Protein AF-A0A7X9A7H4-F1 (afdb_monomer)

Mean predicted aligned error: 11.63 Å

pLDDT: mean 85.74, std 14.53, range [41.94, 98.69]

Secondary structure (DSSP, 8-state):
-HHHHHHHHHHHHHTS-HHHHHHHHHTT-HHHHHHHHHHHHHHHHHHHTT---TTS-HHHHHHHHHHHHHHHHHH--TTSSS-HHHHHHHHHHHHHHHHHHHHT--TTHHHHS---TTSBSSSTT---BHHHHHHH-----

Foldseek 3Di:
DVVVVLVVVLVVVVPDALVVLLVVVLVPPPSSLVSQLVVCLVVLLVLLPVDDAPPDDSVVLSVLLSVLQSCLSNVDDPVDPDGSVVSSSVSSNVSSVVVRCVNPPCPCVCVVVPDDQCDAPDPPPHRDGVVNVVVVPDPPD

Radius of gyration: 26.86 Å; Cα contacts (8 Å, |Δi|>4): 117; chains: 1; bounding box: 61×60×65 Å

Structure (mmCIF, N/CA/C/O backbone):
data_AF-A0A7X9A7H4-F1
#
_entry.id   AF-A0A7X9A7H4-F1
#
loop_
_atom_site.group_PDB
_atom_site.id
_atom_site.type_symbol
_atom_site.label_atom_id
_atom_site.label_alt_id
_atom_site.label_comp_id
_atom_site.label_asym_id
_atom_site.label_entity_id
_atom_site.label_seq_id
_atom_site.pdbx_PDB_ins_code
_atom_site.Cartn_x
_atom_site.Cartn_y
_atom_site.Cartn_z
_atom_site.occupancy
_atom_site.B_iso_or_equiv
_atom_site.auth_seq_id
_atom_site.auth_comp_id
_atom_site.auth_asym_id
_atom_site.auth_atom_id
_atom_site.pdbx_PDB_model_num
ATOM 1 N N . MET A 1 1 ? 0.937 -27.441 -19.433 1.00 48.56 1 MET A N 1
ATOM 2 C CA . MET A 1 1 ? 1.691 -26.612 -20.402 1.00 48.56 1 MET A CA 1
ATOM 3 C C . MET A 1 1 ? 1.731 -25.139 -19.996 1.00 48.56 1 MET A C 1
ATOM 5 O O . MET A 1 1 ? 2.797 -24.559 -20.081 1.00 48.56 1 MET A O 1
ATOM 9 N N . SER A 1 2 ? 0.644 -24.555 -19.478 1.00 53.03 2 SER A N 1
ATOM 10 C CA . SER A 1 2 ? 0.581 -23.156 -19.003 1.00 53.03 2 SER A CA 1
ATOM 11 C C . SER A 1 2 ? 1.458 -22.830 -17.781 1.00 53.03 2 SER A C 1
ATOM 13 O O . SER A 1 2 ? 2.037 -21.753 -17.729 1.00 53.03 2 SER A O 1
ATOM 15 N N . VAL A 1 3 ? 1.620 -23.767 -16.839 1.00 55.53 3 VAL A N 1
ATOM 16 C CA . VAL A 1 3 ? 2.439 -23.558 -15.623 1.00 55.53 3 VAL A CA 1
ATOM 17 C C . VAL A 1 3 ? 3.925 -23.346 -15.952 1.00 55.53 3 VAL A C 1
ATOM 19 O O . VAL A 1 3 ? 4.583 -22.537 -15.313 1.00 55.53 3 VAL A O 1
ATOM 22 N N . ASN A 1 4 ? 4.438 -24.017 -16.990 1.00 58.72 4 ASN A N 1
ATOM 23 C CA . ASN A 1 4 ? 5.856 -23.949 -17.365 1.00 58.72 4 ASN A CA 1
ATOM 24 C C . ASN A 1 4 ? 6.230 -22.578 -17.951 1.00 58.72 4 ASN A C 1
ATOM 26 O O . ASN A 1 4 ? 7.290 -22.046 -17.654 1.00 58.72 4 ASN A O 1
ATOM 30 N N . VAL A 1 5 ? 5.314 -21.978 -18.720 1.00 60.50 5 VAL A N 1
ATOM 31 C CA . VAL A 1 5 ? 5.504 -20.650 -19.324 1.00 60.50 5 VAL A CA 1
ATOM 32 C C . VAL A 1 5 ? 5.450 -19.552 -18.260 1.00 60.50 5 VAL A C 1
ATOM 34 O O . VAL A 1 5 ? 6.266 -18.640 -18.278 1.00 60.50 5 VAL A O 1
ATOM 37 N N . GLN A 1 6 ? 4.525 -19.642 -17.296 1.00 60.97 6 GLN A N 1
ATOM 38 C CA . GLN A 1 6 ? 4.468 -18.672 -16.195 1.00 60.97 6 GLN A CA 1
ATOM 39 C C . GLN A 1 6 ? 5.720 -18.737 -15.312 1.00 60.97 6 GLN A C 1
ATOM 41 O O . GLN A 1 6 ? 6.197 -17.701 -14.860 1.00 60.97 6 GLN A O 1
ATOM 46 N N . GLN A 1 7 ? 6.279 -19.929 -15.099 1.00 62.34 7 GLN A N 1
ATOM 47 C CA . GLN A 1 7 ? 7.485 -20.099 -14.294 1.00 62.34 7 GLN A CA 1
ATOM 48 C C . GLN A 1 7 ? 8.730 -19.509 -14.979 1.00 62.34 7 GLN A C 1
ATOM 50 O O . GLN A 1 7 ? 9.462 -18.757 -14.343 1.00 62.34 7 GLN A O 1
ATOM 55 N N . GLU A 1 8 ? 8.904 -19.730 -16.287 1.00 63.81 8 GLU A N 1
ATOM 56 C CA . GLU A 1 8 ? 9.998 -19.130 -17.073 1.00 63.81 8 GLU A CA 1
ATOM 57 C C . GLU A 1 8 ? 9.927 -17.591 -17.111 1.00 63.81 8 GLU A C 1
ATOM 59 O O . GLU A 1 8 ? 10.949 -16.911 -17.004 1.00 63.81 8 GLU A O 1
ATOM 64 N N . VAL A 1 9 ? 8.720 -17.019 -17.209 1.00 70.19 9 VAL A N 1
ATOM 65 C CA . VAL A 1 9 ? 8.522 -15.558 -17.186 1.00 70.19 9 VAL A CA 1
ATOM 66 C C . VAL A 1 9 ? 8.844 -14.972 -15.804 1.00 70.19 9 VAL A C 1
ATOM 68 O O . VAL A 1 9 ? 9.481 -13.923 -15.706 1.00 70.19 9 VAL A O 1
ATOM 71 N N . PHE A 1 10 ? 8.467 -15.664 -14.723 1.00 78.25 10 PHE A N 1
ATOM 72 C CA . PHE A 1 10 ? 8.802 -15.252 -13.355 1.00 78.25 10 PHE A CA 1
ATOM 73 C C . PHE A 1 10 ? 10.311 -15.327 -13.077 1.00 78.25 10 PHE A C 1
ATOM 75 O O . PHE A 1 10 ? 10.840 -14.467 -12.367 1.00 78.25 10 PHE A O 1
ATOM 82 N N . ASP A 1 11 ? 11.010 -16.304 -13.657 1.00 77.19 11 ASP A N 1
ATOM 83 C CA . ASP A 1 11 ? 12.468 -16.424 -13.552 1.00 77.19 11 ASP A CA 1
ATOM 84 C C . ASP A 1 11 ? 13.183 -15.263 -14.266 1.00 77.19 11 ASP A C 1
ATOM 86 O O . ASP A 1 11 ? 14.158 -14.721 -13.737 1.00 77.19 11 ASP A O 1
ATOM 90 N N . GLY A 1 12 ? 12.651 -14.804 -15.406 1.00 85.69 12 GLY A N 1
ATOM 91 C CA . GLY A 1 12 ? 13.135 -13.611 -16.110 1.00 85.69 12 GLY A CA 1
ATOM 92 C C . GLY A 1 12 ? 13.033 -12.337 -15.265 1.00 85.69 12 GLY A C 1
ATOM 93 O O . GLY A 1 12 ? 14.016 -11.609 -15.112 1.00 85.69 12 GLY A O 1
ATOM 94 N N . PHE A 1 13 ? 11.880 -12.108 -14.628 1.00 90.81 13 PHE A N 1
ATOM 95 C CA . PHE A 1 13 ? 11.699 -10.981 -13.704 1.00 90.81 13 PHE A CA 1
ATOM 96 C C . PHE A 1 13 ? 12.601 -11.068 -12.465 1.00 90.81 13 PHE A C 1
ATOM 98 O O . PHE A 1 13 ? 12.994 -10.041 -11.917 1.00 90.81 13 PHE A O 1
ATOM 105 N N . GLY A 1 14 ? 12.985 -12.274 -12.034 1.00 87.94 14 GLY A N 1
ATOM 106 C CA . GLY A 1 14 ? 13.924 -12.488 -10.928 1.00 87.94 14 GLY A CA 1
ATOM 107 C C . GLY A 1 14 ? 15.297 -11.842 -11.115 1.00 87.94 14 GLY A C 1
ATOM 108 O O . GLY A 1 14 ? 15.948 -11.522 -10.120 1.00 87.94 14 GLY A O 1
ATOM 109 N N . MET A 1 15 ? 15.722 -11.634 -12.363 1.00 90.00 15 MET A N 1
ATOM 110 C CA . MET A 1 15 ? 17.013 -11.030 -12.705 1.00 90.00 15 MET A CA 1
ATOM 111 C C . MET A 1 15 ? 16.932 -9.513 -12.938 1.00 90.00 15 MET A C 1
ATOM 113 O O . MET A 1 15 ? 17.967 -8.863 -13.077 1.00 90.00 15 MET A O 1
ATOM 117 N N . MET A 1 16 ? 15.723 -8.947 -12.985 1.00 93.38 16 MET A N 1
ATOM 118 C CA . MET A 1 16 ? 15.491 -7.519 -13.202 1.00 93.38 16 MET A CA 1
ATOM 119 C C . MET A 1 16 ? 15.452 -6.749 -11.879 1.00 93.38 16 MET A C 1
ATOM 121 O O . MET A 1 16 ? 15.157 -7.299 -10.812 1.00 93.38 16 MET A O 1
ATOM 125 N N . VAL A 1 17 ? 15.734 -5.448 -11.950 1.00 94.94 17 VAL A N 1
ATOM 126 C CA . VAL A 1 17 ? 15.548 -4.550 -10.808 1.00 94.94 17 VAL A CA 1
ATOM 127 C C . VAL A 1 17 ? 14.052 -4.256 -10.654 1.00 94.94 17 VAL A C 1
ATOM 129 O O . VAL A 1 17 ? 13.320 -4.198 -11.640 1.00 94.94 17 VAL A O 1
ATOM 132 N N . ASP A 1 18 ? 13.576 -4.089 -9.418 1.00 95.94 18 ASP A N 1
ATOM 133 C CA . ASP A 1 18 ? 12.148 -3.883 -9.142 1.00 95.94 18 ASP A CA 1
ATOM 134 C C . ASP A 1 18 ? 11.570 -2.682 -9.895 1.00 95.94 18 ASP A C 1
ATOM 136 O O . ASP A 1 18 ? 10.443 -2.748 -10.373 1.00 95.94 18 ASP A O 1
ATOM 140 N N . GLU A 1 19 ? 12.342 -1.605 -10.020 1.00 95.69 19 GLU A N 1
ATOM 141 C CA . GLU A 1 19 ? 11.966 -0.392 -10.738 1.00 95.69 19 GLU A CA 1
ATOM 142 C C . GLU A 1 19 ? 11.625 -0.663 -12.214 1.00 95.69 19 GLU A C 1
ATOM 144 O O . GL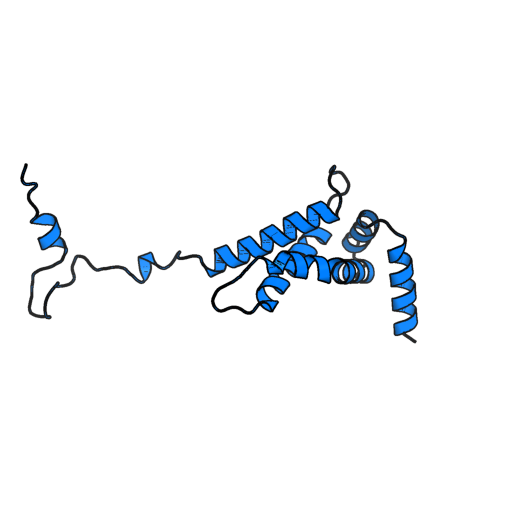U A 1 19 ? 10.617 -0.154 -12.702 1.00 95.69 19 GLU A O 1
ATOM 149 N N . ASP A 1 20 ? 12.382 -1.527 -12.897 1.00 95.44 20 ASP A N 1
ATOM 150 C CA . ASP A 1 20 ? 12.120 -1.878 -14.300 1.00 95.44 20 ASP A CA 1
ATOM 151 C C . ASP A 1 20 ? 10.823 -2.690 -14.438 1.00 95.44 20 ASP A C 1
ATOM 153 O O . ASP A 1 20 ? 10.008 -2.455 -15.329 1.00 95.44 20 ASP A O 1
ATOM 157 N N . ILE A 1 21 ? 10.594 -3.629 -13.514 1.00 96.62 21 ILE A N 1
ATOM 158 C CA . ILE A 1 21 ? 9.381 -4.461 -13.490 1.00 96.62 21 ILE A CA 1
ATOM 159 C C . ILE A 1 21 ? 8.148 -3.596 -13.191 1.00 96.62 21 ILE A C 1
ATOM 161 O O . ILE A 1 21 ? 7.058 -3.853 -13.702 1.00 96.62 21 ILE A O 1
ATOM 165 N N . VAL A 1 22 ? 8.306 -2.555 -12.369 1.00 97.00 22 VAL A N 1
ATOM 166 C CA . VAL A 1 22 ? 7.235 -1.601 -12.061 1.00 97.00 22 VAL A CA 1
ATOM 167 C C . VAL A 1 22 ? 6.841 -0.790 -13.292 1.00 97.00 22 VAL A C 1
ATOM 169 O O . VAL A 1 22 ? 5.647 -0.588 -13.502 1.00 97.00 22 VAL A O 1
ATOM 172 N N . GLU A 1 23 ? 7.794 -0.352 -14.119 1.00 96.06 23 GLU A N 1
ATOM 173 C CA . GLU A 1 23 ? 7.459 0.338 -15.372 1.00 96.06 23 GLU A CA 1
ATOM 174 C C . GLU A 1 23 ? 6.714 -0.593 -16.343 1.00 96.06 23 GLU A C 1
ATOM 176 O O . GLU A 1 23 ? 5.667 -0.205 -16.855 1.00 96.06 23 GLU A O 1
ATOM 181 N N . LEU A 1 24 ? 7.133 -1.860 -16.479 1.00 95.94 24 LEU A N 1
ATOM 182 C CA . LEU A 1 24 ? 6.376 -2.856 -17.258 1.00 95.94 24 LEU A CA 1
ATOM 183 C C . LEU A 1 24 ? 4.941 -3.032 -16.738 1.00 95.94 24 LEU A C 1
ATOM 185 O O . LEU A 1 24 ? 3.981 -3.036 -17.510 1.00 95.94 24 LEU A O 1
ATOM 189 N N . ALA A 1 25 ? 4.777 -3.137 -15.416 1.00 96.62 25 ALA A N 1
ATOM 1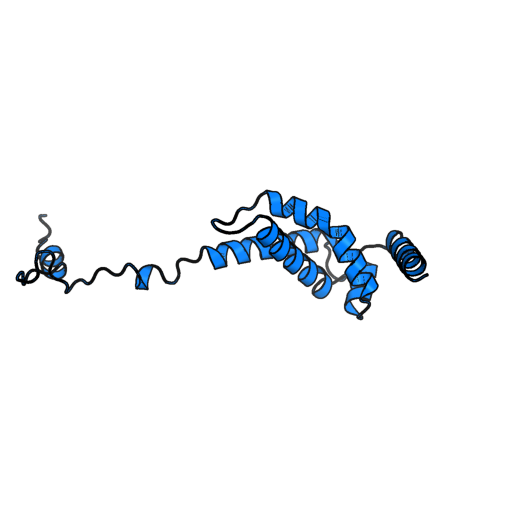90 C CA . ALA A 1 25 ? 3.461 -3.248 -14.795 1.00 96.62 25 ALA A CA 1
ATOM 191 C C . ALA A 1 25 ? 2.585 -2.009 -15.063 1.00 96.62 25 ALA A C 1
ATOM 193 O O . ALA A 1 25 ? 1.378 -2.139 -15.277 1.00 96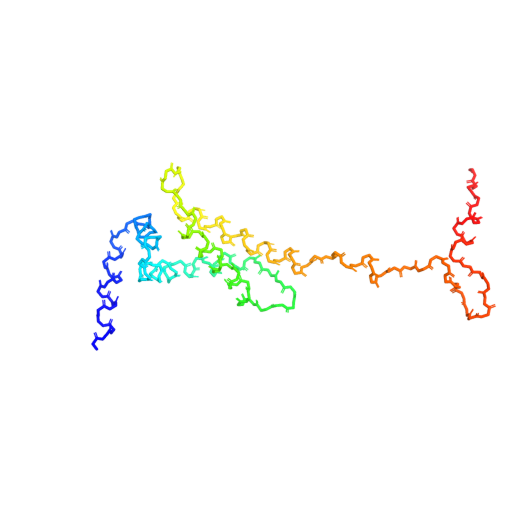.62 25 ALA A O 1
ATOM 194 N N . LYS A 1 26 ? 3.174 -0.807 -15.082 1.00 95.50 26 LYS A N 1
ATOM 195 C CA . LYS A 1 26 ? 2.472 0.450 -15.393 1.00 95.50 26 LYS A CA 1
ATOM 196 C C . LYS A 1 26 ? 2.084 0.567 -16.866 1.00 95.50 26 LYS A C 1
ATOM 198 O O . LYS A 1 26 ? 1.032 1.137 -17.151 1.00 95.50 26 LYS A O 1
ATOM 203 N N . ASP A 1 27 ? 2.868 -0.023 -17.764 1.00 95.81 27 ASP A N 1
ATOM 204 C CA . ASP A 1 27 ? 2.558 -0.130 -19.195 1.00 95.81 27 ASP A CA 1
ATOM 205 C C . ASP A 1 27 ? 1.472 -1.183 -19.499 1.00 95.81 27 ASP A C 1
ATOM 207 O O . ASP A 1 27 ? 1.040 -1.337 -20.643 1.00 95.81 27 ASP A O 1
ATOM 211 N N . GLY A 1 28 ? 0.970 -1.871 -18.468 1.00 93.88 28 GLY A N 1
ATOM 212 C CA . GLY A 1 28 ? -0.149 -2.806 -18.560 1.00 93.88 28 GLY A CA 1
ATOM 213 C C . GLY A 1 28 ? 0.257 -4.278 -18.579 1.00 93.88 28 GLY A C 1
ATOM 214 O O . GLY A 1 28 ? -0.608 -5.128 -18.804 1.00 93.88 28 GLY A O 1
ATOM 215 N N . ASP A 1 29 ? 1.527 -4.609 -18.321 1.00 95.62 29 ASP A N 1
ATOM 216 C CA . ASP A 1 29 ? 1.952 -5.999 -18.151 1.00 95.62 29 ASP A CA 1
ATOM 217 C C . ASP A 1 29 ? 1.406 -6.572 -16.831 1.00 95.62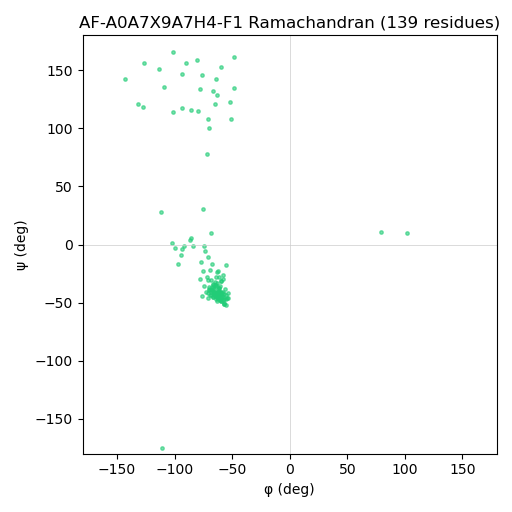 29 ASP A C 1
ATOM 219 O O . ASP A 1 29 ? 1.922 -6.357 -15.728 1.00 95.62 29 ASP A O 1
ATOM 223 N N . ILE A 1 30 ? 0.325 -7.340 -16.962 1.00 94.44 30 ILE A N 1
ATOM 224 C CA . ILE A 1 30 ? -0.364 -7.991 -15.845 1.00 94.44 30 ILE A CA 1
ATOM 225 C C . ILE A 1 30 ? 0.554 -9.005 -15.148 1.00 94.44 30 ILE A C 1
ATOM 227 O O . ILE A 1 30 ? 0.463 -9.170 -13.930 1.00 94.44 30 ILE A O 1
ATOM 231 N N . VAL A 1 31 ? 1.450 -9.666 -15.888 1.00 95.50 31 VAL A N 1
ATOM 232 C CA . VAL A 1 31 ? 2.350 -10.684 -15.335 1.00 95.50 31 VAL A CA 1
ATOM 233 C C . VAL A 1 31 ? 3.438 -10.021 -14.495 1.00 95.50 31 VAL A C 1
ATOM 235 O O . VAL A 1 31 ? 3.722 -10.492 -13.394 1.00 95.50 31 VAL A O 1
ATOM 238 N N . ALA A 1 32 ? 3.981 -8.886 -14.947 1.00 95.81 32 ALA A N 1
ATOM 239 C CA . ALA A 1 32 ? 4.912 -8.073 -14.160 1.00 95.81 32 ALA A CA 1
ATOM 240 C C . ALA A 1 32 ? 4.264 -7.575 -12.853 1.00 95.81 32 ALA A C 1
ATOM 242 O O . ALA A 1 32 ? 4.853 -7.668 -11.770 1.00 95.81 32 ALA A O 1
ATOM 243 N N . GLN A 1 33 ? 3.010 -7.111 -12.924 1.00 96.69 33 GLN A N 1
ATOM 244 C CA . GLN A 1 33 ? 2.258 -6.699 -11.738 1.00 96.69 33 GLN A CA 1
ATOM 245 C C . GLN A 1 33 ? 2.036 -7.869 -10.765 1.00 96.69 33 GLN A C 1
ATOM 247 O O . GLN A 1 33 ? 2.251 -7.725 -9.558 1.00 96.69 33 GLN A O 1
ATOM 252 N N . GLU A 1 34 ? 1.611 -9.030 -11.269 1.00 96.25 34 GLU A N 1
ATOM 253 C CA . GLU A 1 34 ? 1.394 -10.233 -10.462 1.00 96.25 34 GLU A CA 1
ATOM 254 C C . GLU A 1 34 ? 2.697 -10.717 -9.809 1.00 96.25 34 GLU A C 1
ATOM 256 O O . GLU A 1 34 ? 2.710 -11.066 -8.623 1.00 96.25 34 GLU A O 1
ATOM 261 N N . TYR A 1 35 ? 3.808 -10.667 -10.545 1.00 97.38 35 TYR A N 1
ATOM 262 C CA . TYR A 1 35 ? 5.136 -10.968 -10.028 1.00 97.38 35 TYR A CA 1
ATOM 263 C C . TYR A 1 35 ? 5.488 -10.071 -8.832 1.00 97.38 35 TYR A C 1
ATOM 265 O O . TYR A 1 35 ? 5.830 -10.579 -7.759 1.00 97.38 35 TYR A O 1
ATOM 273 N N . LEU A 1 36 ? 5.336 -8.747 -8.963 1.00 97.56 36 LEU A N 1
ATOM 274 C CA . LEU A 1 36 ? 5.615 -7.795 -7.881 1.00 97.56 36 LEU A CA 1
ATOM 275 C C . LEU A 1 36 ? 4.715 -8.027 -6.663 1.00 97.56 36 LEU A C 1
ATOM 277 O O . LEU A 1 36 ? 5.197 -8.041 -5.527 1.00 97.56 36 LEU A O 1
ATOM 281 N N . ILE A 1 37 ? 3.419 -8.259 -6.887 1.00 97.44 37 ILE A N 1
ATOM 282 C CA . ILE A 1 37 ? 2.453 -8.570 -5.825 1.00 97.44 37 ILE A CA 1
ATOM 283 C C . ILE A 1 37 ? 2.898 -9.811 -5.044 1.00 97.44 37 ILE A C 1
ATOM 285 O O . ILE A 1 37 ? 2.920 -9.788 -3.810 1.00 97.44 37 ILE A O 1
ATOM 289 N N . ASN A 1 38 ? 3.301 -10.877 -5.739 1.00 96.81 38 ASN A N 1
ATOM 290 C CA . ASN A 1 38 ? 3.759 -12.112 -5.110 1.00 96.81 38 ASN A CA 1
ATOM 291 C C . ASN A 1 38 ? 5.099 -11.933 -4.383 1.00 96.81 38 ASN A C 1
ATOM 293 O O . ASN A 1 38 ? 5.221 -12.348 -3.225 1.00 96.81 38 ASN A O 1
ATOM 297 N N . LYS A 1 39 ? 6.064 -11.239 -5.001 1.00 96.94 39 LYS A N 1
ATOM 298 C CA . LYS A 1 39 ? 7.380 -10.922 -4.419 1.00 96.94 39 LYS A CA 1
ATOM 299 C C . LYS A 1 39 ? 7.254 -10.149 -3.104 1.00 96.94 39 LYS A C 1
ATOM 301 O O . LYS A 1 39 ? 7.924 -10.466 -2.120 1.00 96.94 39 LYS A O 1
ATOM 306 N N . TYR A 1 40 ? 6.349 -9.173 -3.047 1.00 98.31 40 TYR A N 1
ATOM 307 C CA . TYR A 1 40 ? 6.168 -8.296 -1.888 1.00 98.31 40 TYR A CA 1
ATOM 308 C C . TYR A 1 40 ? 5.093 -8.766 -0.893 1.00 98.31 40 TYR A C 1
ATOM 310 O O . TYR A 1 40 ? 4.967 -8.191 0.191 1.00 98.31 40 TYR A O 1
ATOM 318 N N . LYS A 1 41 ? 4.364 -9.852 -1.170 1.00 98.00 41 LYS A N 1
ATOM 319 C CA . LYS A 1 41 ? 3.287 -10.367 -0.303 1.00 98.00 41 LYS A CA 1
ATOM 320 C C . LYS A 1 41 ? 3.729 -10.603 1.144 1.00 98.00 41 LYS A C 1
ATOM 322 O O . LYS A 1 41 ? 3.061 -10.197 2.094 1.00 98.00 41 LYS A O 1
ATOM 327 N N . ASN A 1 42 ? 4.885 -11.238 1.340 1.00 98.06 42 ASN A N 1
ATOM 328 C CA . ASN A 1 42 ? 5.412 -11.503 2.684 1.00 98.06 42 ASN A CA 1
ATOM 329 C C . ASN A 1 42 ? 5.926 -10.233 3.373 1.00 98.06 42 ASN A C 1
ATOM 331 O O . ASN A 1 42 ? 5.870 -10.134 4.599 1.00 98.06 42 ASN A O 1
ATOM 335 N N . PHE A 1 43 ? 6.369 -9.246 2.594 1.00 98.19 43 PHE A N 1
ATOM 336 C CA . PHE A 1 43 ? 6.736 -7.933 3.107 1.00 98.19 43 PHE A CA 1
ATOM 337 C C . PHE A 1 43 ? 5.511 -7.186 3.647 1.00 98.19 43 PHE A C 1
ATOM 339 O O . PHE A 1 43 ? 5.549 -6.703 4.779 1.00 98.19 43 PHE A O 1
ATOM 346 N N . VAL A 1 44 ? 4.396 -7.195 2.908 1.00 98.56 44 VAL A N 1
ATOM 347 C CA . VAL A 1 44 ? 3.108 -6.656 3.374 1.00 98.56 44 VAL A CA 1
ATOM 348 C C . VAL A 1 44 ? 2.676 -7.340 4.666 1.00 98.56 44 VAL A C 1
ATOM 350 O O . VAL A 1 44 ? 2.420 -6.666 5.664 1.00 98.56 44 VAL A O 1
ATOM 353 N N . ARG A 1 45 ? 2.676 -8.681 4.692 1.00 98.19 45 ARG A N 1
ATOM 354 C CA . ARG A 1 45 ? 2.333 -9.445 5.900 1.00 98.19 45 ARG A CA 1
ATOM 355 C C . ARG A 1 45 ? 3.196 -9.061 7.086 1.00 98.19 45 ARG A C 1
ATOM 357 O O . ARG A 1 45 ? 2.667 -8.909 8.181 1.00 98.19 45 ARG A O 1
ATOM 364 N N . ALA A 1 46 ? 4.503 -8.897 6.878 1.00 97.94 46 ALA A N 1
ATOM 365 C CA . ALA A 1 46 ? 5.434 -8.509 7.926 1.00 97.94 46 ALA A CA 1
ATOM 366 C C . ALA A 1 46 ? 5.114 -7.127 8.509 1.00 97.94 46 ALA A C 1
ATOM 368 O O . ALA A 1 46 ? 5.130 -6.981 9.730 1.00 97.94 46 ALA A O 1
ATOM 369 N N . LYS A 1 47 ? 4.779 -6.150 7.659 1.00 97.00 47 LYS A N 1
ATOM 370 C CA . LYS A 1 47 ? 4.390 -4.799 8.089 1.00 97.00 47 LYS A CA 1
ATOM 371 C C . LYS A 1 47 ? 3.029 -4.780 8.779 1.00 97.00 47 LYS A C 1
ATOM 373 O O . LYS A 1 47 ? 2.888 -4.126 9.802 1.00 97.00 47 LYS A O 1
ATOM 378 N N . ALA A 1 48 ? 2.062 -5.559 8.299 1.00 97.12 48 ALA A N 1
ATOM 379 C CA . ALA A 1 48 ? 0.740 -5.665 8.913 1.00 97.12 48 ALA A CA 1
ATOM 380 C C . ALA A 1 48 ? 0.773 -6.239 10.342 1.00 97.12 48 ALA A C 1
ATOM 382 O O . ALA A 1 48 ? -0.124 -5.963 11.132 1.00 97.12 48 ALA A O 1
ATOM 383 N N . ARG A 1 49 ? 1.809 -7.010 10.718 1.00 95.69 49 ARG A N 1
ATOM 384 C CA . ARG A 1 49 ? 1.862 -7.690 12.027 1.00 95.69 49 ARG A CA 1
ATOM 385 C C . ARG A 1 49 ? 1.838 -6.764 13.238 1.00 95.69 49 ARG A C 1
ATOM 387 O O . ARG A 1 49 ? 1.421 -7.224 14.294 1.00 95.69 49 ARG A O 1
ATOM 394 N N . SER A 1 50 ? 2.322 -5.532 13.110 1.00 93.25 50 SER A N 1
ATOM 395 C CA . SER A 1 50 ? 2.361 -4.557 14.207 1.00 93.25 50 SER A CA 1
ATOM 396 C C . SER A 1 50 ? 1.052 -3.787 14.386 1.00 93.25 50 SER A C 1
ATOM 398 O O . SER A 1 50 ? 0.971 -2.932 15.262 1.00 93.25 50 SER A O 1
ATOM 400 N N . TYR A 1 51 ? 0.050 -4.050 13.547 1.00 95.06 51 TYR A N 1
ATOM 401 C CA . TYR A 1 51 ? -1.222 -3.344 13.552 1.00 95.06 51 TYR A CA 1
ATOM 402 C C . TYR A 1 51 ? -2.358 -4.270 13.973 1.00 95.06 51 TYR A C 1
ATOM 404 O O . TYR A 1 51 ? -2.320 -5.479 13.749 1.00 95.06 51 TYR A O 1
ATOM 412 N N . PHE A 1 52 ? -3.380 -3.673 14.577 1.00 91.19 52 PHE A N 1
ATOM 413 C CA . PHE A 1 52 ? -4.581 -4.359 15.025 1.00 91.19 52 PHE A CA 1
ATOM 414 C C . 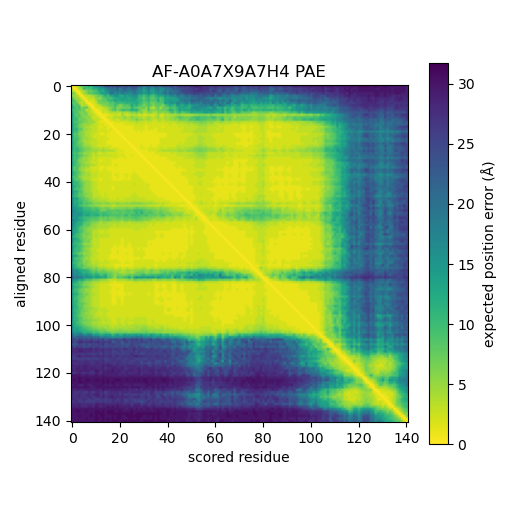PHE A 1 52 ? -5.794 -3.455 14.803 1.00 91.19 52 PHE A C 1
ATOM 416 O O . PHE A 1 52 ? -5.707 -2.240 14.998 1.00 91.19 52 PHE A O 1
ATOM 423 N N . LEU A 1 53 ? -6.915 -4.049 14.403 1.00 88.19 53 LEU A N 1
ATOM 424 C CA . LEU A 1 53 ? -8.193 -3.374 14.232 1.00 88.19 53 LEU A CA 1
ATOM 425 C C . LEU A 1 53 ? -9.246 -4.151 15.022 1.00 88.19 53 LEU A C 1
ATOM 427 O O . LEU A 1 53 ? -9.483 -5.327 14.769 1.00 88.19 53 LEU A O 1
ATOM 431 N N . ILE A 1 54 ? -9.849 -3.493 16.011 1.00 85.44 54 ILE A N 1
ATOM 432 C CA . ILE A 1 54 ? -10.867 -4.110 16.865 1.00 85.44 54 ILE A CA 1
ATOM 433 C C . ILE A 1 54 ? -12.070 -4.499 16.003 1.00 85.44 54 ILE A C 1
ATOM 435 O O . ILE A 1 54 ? -12.608 -3.659 15.284 1.00 85.44 54 ILE A O 1
ATOM 439 N N . GLY A 1 55 ? -12.499 -5.756 16.116 1.00 85.06 55 GLY A N 1
ATOM 440 C CA . GLY A 1 55 ? -13.647 -6.281 15.375 1.00 85.06 55 GLY A CA 1
ATOM 441 C C . GLY A 1 55 ? -13.355 -6.652 13.919 1.00 85.06 55 GLY A C 1
ATOM 442 O O . GLY A 1 55 ? -14.303 -6.901 13.183 1.00 85.06 55 GLY A O 1
ATOM 443 N N . ALA A 1 56 ? -12.083 -6.689 13.512 1.00 89.94 56 ALA A N 1
ATOM 444 C CA . ALA A 1 56 ? -11.651 -7.149 12.196 1.00 89.94 56 ALA A CA 1
ATOM 445 C C . ALA A 1 56 ? -10.575 -8.235 12.317 1.00 89.94 56 ALA A C 1
ATOM 447 O O . ALA A 1 56 ? -9.839 -8.300 13.310 1.00 89.94 56 ALA A O 1
ATOM 448 N N . ASP A 1 57 ? -10.464 -9.060 11.282 1.00 92.56 57 ASP A N 1
ATOM 449 C CA . ASP A 1 57 ? -9.471 -10.115 11.211 1.00 92.56 57 ASP A CA 1
ATOM 450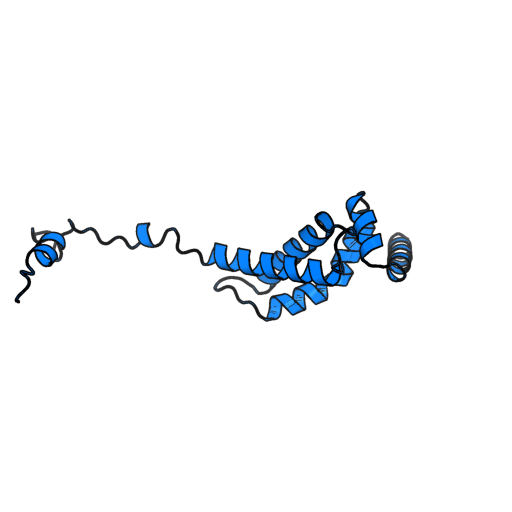 C C . ASP A 1 57 ? -8.112 -9.563 10.780 1.00 92.56 57 ASP A C 1
ATOM 452 O O . ASP A 1 57 ? -7.967 -8.522 10.132 1.00 92.56 57 ASP A O 1
ATOM 456 N N . ARG A 1 58 ? -7.057 -10.313 11.098 1.00 93.31 58 ARG A N 1
ATOM 457 C CA . ARG A 1 58 ? -5.703 -9.974 10.645 1.00 93.31 58 ARG A CA 1
ATOM 458 C C . ARG A 1 58 ? -5.598 -9.936 9.119 1.00 93.31 58 ARG A C 1
ATOM 460 O O . ARG A 1 58 ? -4.802 -9.163 8.587 1.00 93.31 58 ARG A O 1
ATOM 467 N N . GLU A 1 59 ? -6.387 -10.759 8.433 1.00 95.50 59 GLU A N 1
ATOM 468 C CA . GLU A 1 59 ? -6.442 -10.770 6.973 1.00 95.50 59 GLU A CA 1
ATOM 469 C C . GLU A 1 59 ? -7.000 -9.455 6.414 1.00 95.50 59 GLU A C 1
ATOM 471 O O . GLU A 1 59 ? -6.487 -8.993 5.401 1.00 95.50 59 GLU A O 1
ATOM 476 N N . ASP A 1 60 ? -7.916 -8.767 7.106 1.00 95.50 60 ASP A N 1
ATOM 477 C CA . ASP A 1 60 ? -8.417 -7.454 6.667 1.00 95.50 60 ASP A CA 1
ATOM 478 C C . ASP A 1 60 ? -7.294 -6.406 6.646 1.00 95.50 60 ASP A C 1
ATOM 480 O O . ASP A 1 60 ? -7.133 -5.642 5.693 1.00 95.50 60 ASP A O 1
ATOM 484 N N . ILE A 1 61 ? -6.433 -6.424 7.668 1.00 96.62 61 ILE A N 1
ATOM 485 C CA . ILE A 1 61 ? -5.261 -5.540 7.751 1.00 96.62 61 ILE A CA 1
ATOM 486 C C . ILE A 1 61 ? -4.260 -5.864 6.638 1.00 96.62 61 ILE A C 1
ATOM 488 O O . ILE A 1 61 ? -3.670 -4.961 6.039 1.00 96.62 61 ILE A O 1
ATOM 492 N N . ILE A 1 62 ? -4.049 -7.152 6.358 1.00 98.06 62 ILE A N 1
ATOM 493 C CA . ILE A 1 62 ? -3.175 -7.582 5.264 1.00 98.06 62 ILE A CA 1
ATOM 494 C C . ILE A 1 62 ? -3.741 -7.094 3.932 1.00 98.06 62 ILE A C 1
ATOM 496 O O . ILE A 1 62 ? -2.973 -6.560 3.136 1.00 98.06 62 ILE A O 1
ATOM 500 N N . GLN A 1 63 ? -5.052 -7.200 3.708 1.00 97.38 63 GLN A N 1
ATOM 501 C CA . GLN A 1 63 ? -5.693 -6.736 2.478 1.00 97.38 63 GLN A CA 1
ATOM 502 C C . GLN A 1 63 ? -5.557 -5.224 2.290 1.00 97.38 63 GLN A C 1
ATOM 504 O O . GLN A 1 63 ? -5.185 -4.780 1.205 1.00 97.38 63 GLN A O 1
ATOM 509 N N . GLU A 1 64 ? -5.722 -4.430 3.347 1.00 98.00 64 GLU A N 1
ATOM 510 C CA . GLU A 1 64 ? -5.416 -2.995 3.299 1.00 98.00 64 GLU A CA 1
ATOM 511 C C . GLU A 1 64 ? -3.942 -2.740 2.957 1.00 98.00 64 GLU A C 1
ATOM 513 O O . GLU A 1 64 ? -3.615 -1.896 2.122 1.00 98.00 64 GLU A O 1
ATOM 518 N N . GLY A 1 65 ? -3.026 -3.529 3.516 1.00 98.38 65 GLY A N 1
ATOM 519 C CA . GLY A 1 65 ? -1.618 -3.490 3.130 1.00 98.38 65 GLY A CA 1
ATOM 520 C C . GLY A 1 65 ? -1.384 -3.823 1.649 1.00 98.38 65 GLY A C 1
ATOM 521 O O . GLY A 1 65 ? -0.609 -3.133 0.985 1.00 98.38 65 GLY A O 1
ATOM 522 N N . MET A 1 66 ? -2.076 -4.831 1.109 1.00 98.50 66 MET A N 1
ATOM 523 C CA . MET A 1 66 ? -1.989 -5.225 -0.303 1.00 98.50 66 MET A CA 1
ATOM 524 C C . MET A 1 66 ? -2.534 -4.127 -1.227 1.00 98.50 66 MET A C 1
ATOM 526 O O . MET A 1 66 ? -1.927 -3.845 -2.259 1.00 98.50 66 MET A O 1
ATOM 530 N N . ILE A 1 67 ? -3.611 -3.436 -0.832 1.00 98.44 67 ILE A N 1
ATOM 531 C CA . ILE A 1 67 ? -4.119 -2.246 -1.537 1.00 98.44 67 ILE A CA 1
ATOM 532 C C . ILE A 1 67 ? -3.049 -1.144 -1.558 1.00 98.44 67 ILE A C 1
ATOM 534 O O . ILE A 1 67 ? -2.854 -0.479 -2.578 1.00 98.44 67 ILE A O 1
ATOM 538 N N . GLY A 1 68 ? -2.326 -0.956 -0.451 1.00 98.56 68 GLY A N 1
ATOM 539 C CA . GLY A 1 68 ? -1.211 -0.013 -0.370 1.00 98.56 68 GLY A CA 1
ATOM 540 C C . GLY A 1 68 ? -0.059 -0.370 -1.313 1.00 98.56 68 GLY A C 1
ATOM 541 O O . GLY A 1 68 ? 0.469 0.515 -1.986 1.00 98.56 68 GLY A O 1
ATOM 542 N N . LEU A 1 69 ? 0.291 -1.656 -1.418 1.00 98.69 69 LEU A N 1
ATOM 543 C CA . LEU A 1 69 ? 1.284 -2.153 -2.375 1.00 98.69 69 LEU A CA 1
ATOM 544 C C . LEU A 1 69 ? 0.841 -1.924 -3.827 1.00 98.69 69 LEU A C 1
ATOM 546 O O . LEU A 1 69 ? 1.628 -1.428 -4.625 1.00 98.69 69 LEU A O 1
ATOM 550 N N . TYR A 1 70 ? -0.414 -2.225 -4.164 1.00 98.38 70 TYR A N 1
ATOM 551 C CA . TYR A 1 70 ? -0.947 -1.992 -5.509 1.00 98.38 70 TYR A CA 1
ATOM 552 C C . TYR A 1 70 ? -0.858 -0.511 -5.911 1.00 98.38 70 TYR A C 1
ATOM 554 O O . TYR A 1 70 ? -0.390 -0.180 -6.999 1.00 98.38 70 TYR A O 1
ATOM 562 N N . LYS A 1 71 ? -1.223 0.399 -4.998 1.00 98.19 71 LYS A N 1
ATOM 563 C CA . LYS A 1 71 ? -1.044 1.845 -5.206 1.00 98.19 71 LYS A CA 1
ATOM 564 C C . LYS A 1 71 ? 0.426 2.217 -5.385 1.00 98.19 71 LYS A C 1
ATOM 566 O O . LYS A 1 71 ? 0.727 3.081 -6.197 1.00 98.19 71 LYS A O 1
ATOM 571 N N . ALA A 1 72 ? 1.336 1.565 -4.658 1.00 98.25 72 ALA A N 1
ATOM 572 C CA . ALA A 1 72 ? 2.764 1.797 -4.820 1.00 98.25 72 ALA A CA 1
ATOM 573 C C . ALA A 1 72 ? 3.250 1.420 -6.223 1.00 98.25 72 ALA A C 1
ATOM 575 O O . ALA A 1 72 ? 3.949 2.222 -6.826 1.00 98.25 72 ALA A O 1
ATOM 576 N N . ILE A 1 73 ? 2.852 0.257 -6.753 1.00 98.06 73 ILE A N 1
ATOM 577 C CA . ILE A 1 73 ? 3.202 -0.175 -8.120 1.00 98.06 73 ILE A CA 1
ATOM 578 C C . ILE A 1 73 ? 2.701 0.855 -9.140 1.00 98.06 73 ILE A C 1
ATOM 580 O O . ILE A 1 73 ? 3.463 1.320 -9.979 1.00 98.06 73 ILE A O 1
ATOM 584 N N . ARG A 1 74 ? 1.439 1.277 -9.020 1.00 97.00 74 ARG A N 1
ATOM 585 C CA . ARG A 1 74 ? 0.820 2.231 -9.950 1.00 97.00 74 ARG A CA 1
ATOM 586 C C . ARG A 1 74 ? 1.450 3.630 -9.903 1.00 97.00 74 ARG A C 1
ATOM 588 O O . ARG A 1 74 ? 1.632 4.256 -10.942 1.00 97.00 74 ARG A O 1
ATOM 595 N N . ASP A 1 75 ? 1.738 4.137 -8.703 1.00 96.56 75 ASP A N 1
ATOM 596 C CA . ASP A 1 75 ? 2.086 5.549 -8.482 1.00 96.56 75 ASP A CA 1
ATOM 597 C C . ASP A 1 75 ? 3.602 5.798 -8.352 1.00 96.56 75 ASP A C 1
ATOM 599 O O . ASP A 1 75 ? 4.029 6.948 -8.178 1.00 96.56 75 ASP A O 1
ATOM 603 N N . PHE A 1 76 ? 4.426 4.744 -8.392 1.00 97.25 76 PHE A N 1
ATOM 604 C CA . PHE A 1 76 ? 5.876 4.875 -8.306 1.00 97.25 76 PHE A CA 1
ATOM 605 C C . PHE A 1 76 ? 6.436 5.641 -9.506 1.00 97.25 76 PHE A C 1
ATOM 607 O O . PHE A 1 76 ? 5.980 5.513 -10.647 1.00 97.25 76 PHE A O 1
ATOM 614 N N . ARG A 1 77 ? 7.449 6.460 -9.224 1.00 93.31 77 ARG A N 1
ATOM 615 C CA . ARG A 1 77 ? 8.174 7.216 -10.237 1.00 93.31 77 ARG A CA 1
ATOM 616 C C . ARG A 1 77 ? 9.672 7.041 -10.033 1.00 93.31 77 ARG A C 1
ATOM 618 O O . ARG A 1 77 ? 10.185 7.403 -8.973 1.00 93.31 77 ARG A O 1
ATOM 625 N N . CYS A 1 78 ? 10.338 6.523 -11.061 1.00 85.88 78 CYS A N 1
ATOM 626 C CA . CYS A 1 78 ? 11.776 6.253 -11.072 1.00 85.88 78 CYS A CA 1
ATOM 627 C C . CYS A 1 78 ? 12.643 7.525 -11.034 1.00 85.88 78 CYS A C 1
ATOM 629 O O . CYS A 1 78 ? 13.822 7.457 -10.706 1.00 85.88 78 CYS A O 1
ATOM 631 N N . ASP A 1 79 ? 12.070 8.696 -11.333 1.00 85.44 79 ASP A N 1
ATOM 632 C CA . ASP A 1 79 ? 12.757 9.994 -11.273 1.00 85.44 79 ASP A CA 1
ATOM 633 C C . ASP A 1 79 ? 13.060 10.462 -9.836 1.00 85.44 79 ASP A C 1
ATOM 635 O O . ASP A 1 79 ? 13.798 11.428 -9.628 1.00 85.44 79 ASP A O 1
ATOM 639 N N . LYS A 1 80 ? 12.502 9.790 -8.822 1.00 83.88 80 LYS A N 1
ATOM 640 C CA . LYS A 1 80 ? 12.724 10.104 -7.408 1.00 83.88 80 LYS A CA 1
ATOM 641 C C . LYS A 1 80 ? 13.856 9.270 -6.816 1.00 83.88 80 LYS A C 1
ATOM 643 O O . LYS A 1 80 ? 13.989 8.088 -7.087 1.00 83.88 80 LYS A O 1
ATOM 648 N N . LEU A 1 81 ? 14.596 9.865 -5.879 1.00 77.56 81 LEU A N 1
ATOM 649 C CA . LEU A 1 81 ? 15.762 9.261 -5.212 1.00 77.56 81 LEU A CA 1
ATOM 650 C C . LEU A 1 81 ? 15.455 8.080 -4.257 1.00 77.56 81 LEU A C 1
ATOM 652 O O . LEU A 1 81 ? 16.332 7.684 -3.493 1.00 77.56 81 LEU A O 1
ATOM 656 N N . SER A 1 82 ? 14.235 7.532 -4.230 1.00 90.19 82 SER A N 1
ATOM 657 C CA . SER A 1 82 ? 13.889 6.407 -3.346 1.00 90.19 82 SER A CA 1
ATOM 658 C C . SER A 1 82 ? 13.699 5.125 -4.138 1.00 90.19 82 SER A C 1
ATOM 660 O O . SER A 1 82 ? 12.949 5.134 -5.111 1.00 90.19 82 SER A O 1
ATOM 662 N N . SER A 1 83 ? 14.258 4.016 -3.652 1.00 95.31 83 SER A N 1
ATOM 663 C CA . SER A 1 83 ? 13.962 2.700 -4.220 1.00 95.31 83 SER A CA 1
ATOM 664 C C . SER A 1 83 ? 12.473 2.368 -4.134 1.00 95.31 83 SER A C 1
ATOM 666 O O . SER A 1 83 ? 11.769 2.798 -3.206 1.00 95.31 83 SER A O 1
ATOM 668 N N . PHE A 1 84 ? 12.001 1.540 -5.064 1.00 97.12 84 PHE A N 1
ATOM 669 C CA . PHE A 1 84 ? 10.628 1.053 -5.078 1.00 97.12 84 PHE A CA 1
ATOM 670 C C . PHE A 1 84 ? 10.258 0.404 -3.744 1.00 97.12 84 PHE A C 1
ATOM 672 O O . PHE A 1 84 ? 9.203 0.692 -3.181 1.00 97.12 84 PHE A O 1
ATOM 679 N N . ARG A 1 85 ? 11.166 -0.392 -3.166 1.00 97.12 85 ARG A N 1
ATOM 680 C CA . ARG A 1 85 ? 10.965 -1.030 -1.860 1.00 97.12 85 ARG A CA 1
ATOM 681 C C . ARG A 1 85 ? 10.628 -0.025 -0.754 1.00 97.12 85 ARG A C 1
ATOM 683 O O . ARG A 1 85 ? 9.703 -0.265 0.023 1.00 97.12 85 ARG A O 1
ATOM 690 N N . ALA A 1 86 ? 11.371 1.079 -0.667 1.00 96.88 86 ALA A N 1
ATOM 691 C CA . ALA A 1 86 ? 11.143 2.108 0.346 1.00 96.88 86 ALA A CA 1
ATOM 692 C C . ALA A 1 86 ? 9.812 2.842 0.114 1.00 96.88 86 ALA A C 1
ATOM 694 O O . ALA A 1 86 ? 9.067 3.110 1.060 1.00 96.88 86 ALA A O 1
ATOM 695 N N . PHE A 1 87 ? 9.476 3.118 -1.147 1.00 97.50 87 PHE A N 1
ATOM 696 C CA . PHE A 1 87 ? 8.197 3.723 -1.507 1.00 97.50 87 PHE A CA 1
ATOM 697 C C . PHE A 1 87 ? 7.006 2.797 -1.213 1.00 97.50 87 PHE A C 1
ATOM 699 O O . PHE A 1 87 ? 6.012 3.228 -0.626 1.00 97.50 87 PHE A O 1
ATOM 706 N N . ALA A 1 88 ? 7.125 1.510 -1.541 1.00 98.31 88 ALA A N 1
ATOM 707 C CA . ALA A 1 88 ? 6.125 0.497 -1.238 1.00 98.31 88 ALA A CA 1
ATOM 708 C C . ALA A 1 88 ? 5.883 0.394 0.269 1.00 98.31 88 ALA A C 1
ATOM 710 O O . ALA A 1 88 ? 4.733 0.410 0.703 1.00 98.31 88 ALA A O 1
ATOM 711 N N . GLU A 1 89 ? 6.943 0.378 1.083 1.00 98.12 89 GLU A N 1
ATOM 712 C CA . GLU A 1 89 ? 6.822 0.397 2.543 1.00 98.12 89 GLU A CA 1
ATOM 713 C C . GLU A 1 89 ? 5.978 1.573 3.048 1.00 98.12 89 GLU A C 1
ATOM 715 O O . GLU A 1 89 ? 5.081 1.390 3.881 1.00 98.12 89 GLU A O 1
ATOM 720 N N . LEU A 1 90 ? 6.242 2.770 2.520 1.00 97.44 90 LEU A N 1
ATOM 721 C CA . LEU A 1 90 ? 5.518 3.983 2.875 1.00 97.44 90 LEU A CA 1
ATOM 722 C C . LEU A 1 90 ? 4.026 3.861 2.540 1.00 97.44 90 LEU A C 1
ATOM 724 O O . LEU A 1 90 ? 3.176 4.169 3.380 1.00 97.44 90 LEU A O 1
ATOM 728 N N . CYS A 1 91 ? 3.703 3.409 1.330 1.00 98.38 91 CYS A N 1
ATOM 729 C CA . CYS A 1 91 ? 2.327 3.265 0.858 1.00 98.38 91 CYS A CA 1
ATOM 730 C C . CYS A 1 91 ? 1.554 2.184 1.623 1.00 98.38 91 CYS A C 1
ATOM 732 O O . CYS A 1 91 ? 0.439 2.448 2.074 1.00 98.38 91 CYS A O 1
ATOM 734 N N . ILE A 1 92 ? 2.159 1.010 1.837 1.00 98.56 92 ILE A N 1
ATOM 735 C CA . ILE A 1 92 ? 1.585 -0.094 2.624 1.00 98.56 92 ILE A CA 1
ATOM 736 C C . ILE A 1 92 ? 1.222 0.401 4.026 1.00 98.56 92 ILE A C 1
ATOM 738 O O . ILE A 1 92 ? 0.082 0.276 4.472 1.00 98.56 92 ILE A O 1
ATOM 742 N N . THR A 1 93 ? 2.183 1.030 4.702 1.00 98.38 93 THR A N 1
ATOM 743 C CA . THR A 1 93 ? 2.012 1.501 6.079 1.00 98.38 93 THR A CA 1
ATOM 744 C C . THR A 1 93 ? 0.926 2.573 6.176 1.00 98.38 93 THR A C 1
ATOM 746 O O . THR A 1 93 ? 0.067 2.526 7.058 1.00 98.38 93 THR A O 1
ATOM 749 N N . ARG A 1 94 ? 0.917 3.537 5.246 1.00 98.38 94 ARG A N 1
ATOM 750 C CA . ARG A 1 94 ? -0.101 4.596 5.208 1.00 98.38 94 ARG A CA 1
ATOM 751 C C . ARG A 1 94 ? -1.495 4.047 4.945 1.00 98.38 94 ARG A C 1
ATOM 753 O O . ARG A 1 94 ? -2.438 4.527 5.574 1.00 98.38 94 ARG A O 1
ATOM 760 N N . GLN A 1 95 ? -1.633 3.074 4.047 1.00 98.44 95 GLN A N 1
ATOM 761 C CA . GLN A 1 95 ? -2.928 2.479 3.733 1.00 98.44 95 GLN A CA 1
ATOM 762 C C . GLN A 1 95 ? -3.512 1.763 4.957 1.00 98.44 95 GLN A C 1
ATOM 764 O O . GLN A 1 95 ? -4.639 2.066 5.341 1.00 98.44 95 GLN A O 1
ATOM 769 N N . ILE A 1 96 ? -2.710 0.945 5.648 1.00 97.88 96 ILE A N 1
ATOM 770 C CA . ILE A 1 96 ? -3.118 0.273 6.892 1.00 97.88 96 ILE A CA 1
ATOM 771 C C . ILE A 1 96 ? -3.564 1.291 7.953 1.00 97.88 96 ILE A C 1
ATOM 773 O O . ILE A 1 96 ? -4.658 1.185 8.506 1.00 97.88 96 ILE A O 1
ATOM 777 N N . ILE A 1 97 ? -2.750 2.320 8.216 1.00 96.69 97 ILE A N 1
ATOM 778 C CA . ILE A 1 97 ? -3.084 3.353 9.211 1.00 96.69 97 ILE A CA 1
ATOM 779 C C . ILE A 1 97 ? -4.369 4.093 8.825 1.00 96.69 97 ILE A C 1
ATOM 781 O O . ILE A 1 97 ? -5.187 4.405 9.690 1.00 96.69 97 ILE A O 1
ATOM 785 N N . THR A 1 98 ? -4.553 4.390 7.540 1.00 96.56 98 THR A N 1
ATOM 786 C CA . THR A 1 98 ? -5.740 5.091 7.038 1.00 96.56 98 THR A CA 1
ATOM 787 C C . THR A 1 98 ? -6.995 4.251 7.237 1.00 96.56 98 THR A C 1
ATOM 789 O O . THR A 1 98 ? -7.996 4.782 7.721 1.00 96.56 98 THR A O 1
ATOM 792 N N . ALA A 1 99 ? -6.940 2.953 6.939 1.00 94.31 99 ALA A N 1
ATOM 793 C CA . ALA A 1 99 ? -8.046 2.032 7.167 1.00 94.31 99 ALA A CA 1
ATOM 794 C C . ALA A 1 99 ? -8.430 1.968 8.652 1.00 94.31 99 ALA A C 1
ATOM 796 O O . ALA A 1 99 ? -9.588 2.197 9.000 1.00 94.31 99 ALA A O 1
ATOM 797 N N . ILE A 1 100 ? -7.444 1.801 9.541 1.00 93.31 100 ILE A N 1
ATOM 798 C CA . ILE A 1 100 ? -7.669 1.772 10.994 1.00 93.31 100 ILE A CA 1
ATOM 799 C C . ILE A 1 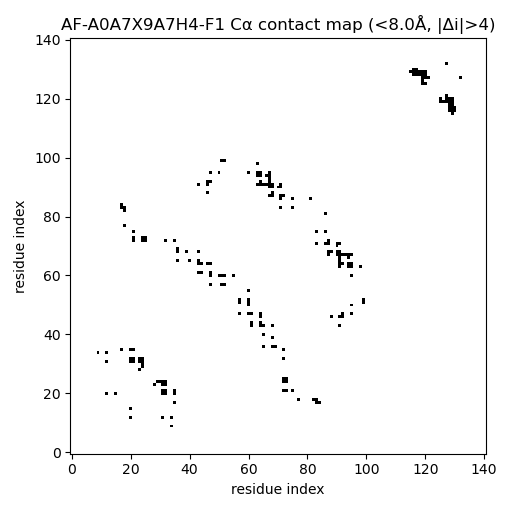100 ? -8.288 3.084 11.477 1.00 93.31 100 ILE A C 1
ATOM 801 O O . ILE A 1 100 ? -9.304 3.072 12.174 1.00 93.31 100 ILE A O 1
ATOM 805 N N . LYS A 1 101 ? -7.722 4.230 11.083 1.00 92.94 101 LYS A N 1
ATOM 806 C CA . LYS A 1 101 ? -8.259 5.553 11.443 1.00 92.94 101 LYS A CA 1
ATOM 807 C C . LYS A 1 101 ? -9.678 5.759 10.932 1.00 92.94 101 LYS A C 1
ATOM 809 O O . LYS A 1 101 ? -10.465 6.418 11.600 1.00 92.94 101 LYS A O 1
ATOM 814 N N . THR A 1 102 ? -9.999 5.224 9.759 1.00 90.44 102 THR A N 1
ATOM 815 C CA . THR A 1 102 ? -11.334 5.338 9.164 1.00 90.44 102 THR A CA 1
ATOM 816 C C . THR A 1 102 ? -12.346 4.490 9.925 1.00 90.44 102 THR A C 1
ATOM 818 O O . THR A 1 102 ? -13.410 4.999 10.272 1.00 90.44 102 THR A O 1
ATOM 821 N N . ALA A 1 103 ? -11.998 3.244 10.249 1.00 87.12 103 ALA A N 1
ATOM 822 C CA . ALA A 1 103 ? -12.856 2.321 10.989 1.00 87.12 103 ALA A CA 1
ATOM 823 C C . ALA A 1 103 ? -13.077 2.756 12.449 1.00 87.12 103 ALA A C 1
ATOM 825 O O . ALA A 1 103 ? -14.176 2.648 12.979 1.00 87.12 103 ALA A O 1
ATOM 826 N N . THR A 1 104 ? -12.054 3.329 13.086 1.00 85.38 104 THR A N 1
ATOM 827 C CA . THR A 1 104 ? -12.128 3.855 14.463 1.00 85.38 104 THR A CA 1
ATOM 828 C C . THR A 1 104 ? -12.640 5.295 14.537 1.00 85.38 104 THR A C 1
ATOM 830 O O . THR A 1 104 ? -12.667 5.901 15.611 1.00 85.38 104 THR A O 1
ATOM 833 N N . ARG A 1 105 ? -13.062 5.881 13.407 1.00 80.62 105 ARG A N 1
ATOM 834 C CA . ARG A 1 105 ? -13.474 7.282 13.356 1.00 80.62 105 ARG A CA 1
ATOM 835 C C . ARG A 1 105 ? -14.805 7.481 14.071 1.00 80.62 105 ARG A C 1
ATOM 837 O O . ARG A 1 105 ? -15.878 7.229 13.531 1.00 80.62 105 ARG A O 1
ATOM 844 N N . GLN A 1 106 ? -14.741 8.109 15.234 1.00 70.69 106 GLN A N 1
ATOM 845 C CA . GLN A 1 106 ? -15.888 8.473 16.064 1.00 70.69 106 GLN A CA 1
ATOM 846 C C . GLN A 1 106 ? -16.697 9.682 15.533 1.00 70.69 106 GLN A C 1
ATOM 848 O O . GLN A 1 106 ? -17.287 10.432 16.304 1.00 70.69 106 GLN A O 1
ATOM 853 N N . LYS A 1 107 ? -16.758 9.905 14.209 1.00 66.75 107 LYS A N 1
ATOM 854 C CA . LYS A 1 107 ? -17.412 11.097 13.620 1.00 66.75 107 LYS A CA 1
ATOM 855 C C . LYS A 1 107 ? -18.914 11.201 13.914 1.00 66.75 107 LYS A C 1
ATOM 857 O O . LYS A 1 107 ? -19.459 12.294 13.843 1.00 66.75 107 LYS A O 1
ATOM 862 N N . HIS A 1 108 ? -19.566 10.081 14.227 1.00 62.19 108 HIS A N 1
ATOM 863 C CA . HIS 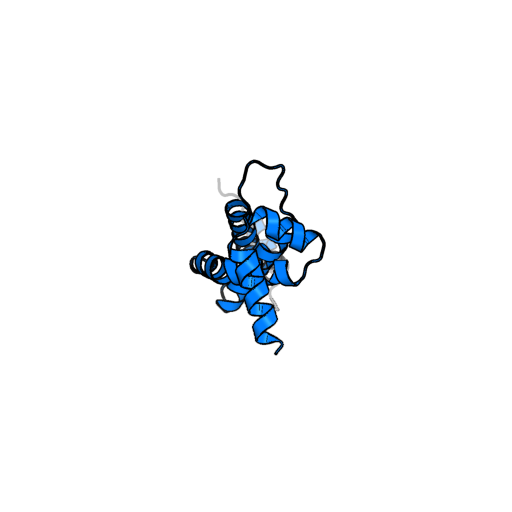A 1 108 ? -20.984 10.031 14.591 1.00 62.19 108 HIS A CA 1
ATOM 864 C C . HIS A 1 108 ? -21.219 9.898 16.102 1.00 62.19 108 HIS A C 1
ATOM 866 O O . HIS A 1 108 ? -22.369 9.849 16.520 1.00 62.19 108 HIS A O 1
ATOM 872 N N . ILE A 1 109 ? -20.169 9.872 16.934 1.00 63.09 109 ILE A N 1
ATOM 873 C CA . ILE A 1 109 ? -20.348 9.769 18.388 1.00 63.09 109 ILE A CA 1
ATOM 874 C C . ILE A 1 109 ? -21.097 10.978 18.956 1.00 63.09 109 ILE A C 1
ATOM 876 O O . ILE A 1 109 ? -22.116 10.746 19.594 1.00 63.09 109 ILE A O 1
ATOM 880 N N . PRO A 1 110 ? -20.743 12.241 18.649 1.00 60.84 110 PRO A N 1
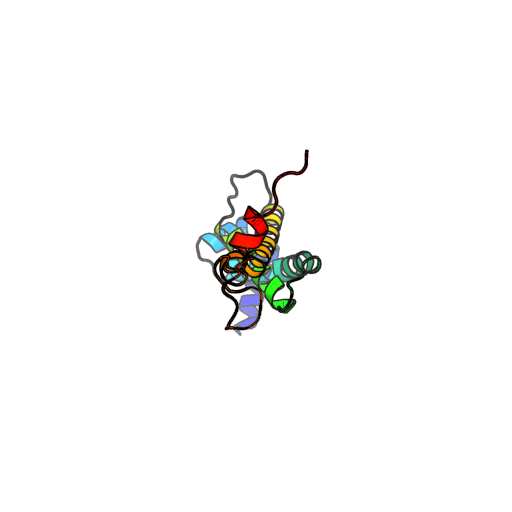ATOM 881 C CA . PRO A 1 110 ? -21.496 13.387 19.168 1.00 60.84 110 PRO A CA 1
ATOM 882 C C . PRO A 1 110 ? -22.989 13.385 18.793 1.00 60.84 110 PRO A C 1
ATOM 884 O O . PRO A 1 110 ? -23.807 13.885 19.554 1.00 60.84 110 PRO A O 1
ATOM 887 N N . LEU A 1 111 ? -23.349 12.803 17.640 1.00 58.72 111 LEU A N 1
ATOM 888 C CA . LEU A 1 111 ? -24.739 12.660 17.184 1.00 58.72 111 LEU A CA 1
ATOM 889 C C . LEU A 1 111 ? -25.503 11.567 17.947 1.00 58.72 111 LEU A C 1
ATOM 891 O O . LEU A 1 111 ? -26.690 11.729 18.205 1.00 58.72 111 LEU A O 1
ATOM 895 N N . ASN A 1 112 ? -24.834 10.471 18.316 1.00 56.41 112 ASN A N 1
ATOM 896 C CA . ASN A 1 112 ? -25.473 9.293 18.915 1.00 56.41 112 ASN A CA 1
ATOM 897 C C . ASN A 1 112 ? -25.400 9.257 20.447 1.00 56.41 112 ASN A C 1
ATOM 899 O O . ASN A 1 112 ? -26.146 8.512 21.073 1.00 56.41 112 ASN A O 1
ATOM 903 N N . SER A 1 113 ? -24.517 10.047 21.055 1.00 67.12 113 SER A N 1
ATOM 904 C CA . SER A 1 113 ? -24.418 10.211 22.508 1.00 67.12 113 SER A CA 1
ATOM 905 C C . SER A 1 113 ? -24.836 11.613 22.954 1.00 67.12 113 SER A C 1
ATOM 907 O O . SER A 1 113 ? -24.331 12.118 23.957 1.00 67.12 113 SER A O 1
ATOM 909 N N . TYR A 1 114 ? -25.719 12.271 22.194 1.00 72.06 114 TYR A N 1
ATOM 910 C CA . TYR A 1 114 ? -26.243 13.570 22.595 1.00 72.06 114 TYR A CA 1
ATOM 911 C C . TYR A 1 114 ? -27.099 13.409 23.857 1.00 72.06 114 TYR A C 1
ATOM 913 O O . TYR A 1 114 ? -27.958 12.531 23.948 1.00 72.06 114 TYR A O 1
ATOM 921 N N . VAL A 1 115 ? -26.862 14.270 24.842 1.00 76.19 115 VAL A N 1
ATOM 922 C CA . VAL A 1 115 ? -27.729 14.399 26.011 1.00 76.19 115 VAL A CA 1
ATOM 923 C C . VAL A 1 115 ? -28.581 15.638 25.781 1.00 76.19 115 VAL A C 1
ATOM 925 O O . VAL A 1 115 ? -28.058 16.748 25.684 1.00 76.19 115 VAL A O 1
ATOM 928 N N . SER A 1 116 ? -29.893 15.451 25.625 1.00 79.19 116 SER A N 1
ATOM 929 C CA . SER A 1 116 ? -30.818 16.571 25.440 1.00 79.19 116 SER A CA 1
ATOM 930 C C . SER A 1 116 ? -30.845 17.432 26.694 1.00 79.19 116 SER A C 1
ATOM 932 O O . SER A 1 116 ? -31.231 16.961 27.761 1.00 79.19 116 SER A O 1
ATOM 934 N N . LEU A 1 117 ? -30.501 18.709 26.551 1.00 78.69 117 LEU A N 1
ATOM 935 C CA . LEU A 1 117 ? -30.572 19.652 27.659 1.00 78.69 117 LEU A CA 1
ATOM 936 C C . LEU A 1 117 ? -32.012 19.985 28.084 1.00 78.69 117 LEU A C 1
ATOM 938 O O . LEU A 1 117 ? -32.220 20.387 29.222 1.00 78.69 117 LEU A O 1
ATOM 942 N N . ASN A 1 118 ? -32.983 19.790 27.182 1.00 79.44 118 ASN A N 1
ATOM 943 C CA . ASN A 1 118 ? -34.414 20.021 27.412 1.00 79.44 118 ASN A CA 1
ATOM 944 C C . ASN A 1 118 ? -35.154 18.767 27.903 1.00 79.44 118 ASN A C 1
ATOM 946 O O . ASN A 1 118 ? -36.366 18.808 28.085 1.00 79.44 118 ASN A O 1
ATOM 950 N N . LYS A 1 119 ? -34.469 17.624 28.049 1.00 80.94 119 LYS A N 1
ATOM 951 C CA . LYS A 1 119 ? -35.103 16.418 28.588 1.00 80.94 119 LYS A CA 1
ATOM 952 C C . LYS A 1 119 ? -35.208 16.550 30.118 1.00 80.94 119 LYS A C 1
ATOM 954 O O . LYS A 1 119 ? -34.206 16.929 30.735 1.00 80.94 119 LYS A O 1
ATOM 959 N N . PRO A 1 120 ? -36.369 16.229 30.719 1.00 76.69 120 PRO A N 1
ATOM 960 C CA . PRO A 1 120 ? -36.511 16.065 32.163 1.00 76.69 120 PRO A CA 1
ATOM 961 C C . PRO A 1 120 ? -35.410 15.176 32.749 1.00 76.69 120 PRO A C 1
ATOM 963 O O . PRO A 1 120 ? -35.076 14.137 32.176 1.00 76.69 120 PRO A O 1
ATOM 966 N N . ILE A 1 121 ? -34.816 15.592 33.870 1.00 73.38 121 ILE A N 1
ATOM 967 C CA . ILE A 1 121 ? -33.763 14.813 34.553 1.00 73.38 121 ILE A CA 1
ATOM 968 C C . ILE A 1 121 ? -34.363 13.653 35.360 1.00 73.38 121 ILE A C 1
ATOM 970 O O . ILE A 1 121 ? -33.712 12.626 35.552 1.00 73.38 121 ILE A O 1
ATOM 974 N N . TYR A 1 122 ? -35.591 13.834 35.843 1.00 72.62 122 TYR A N 1
ATOM 975 C CA . TYR A 1 122 ? -36.340 12.872 36.649 1.00 72.62 122 TYR A CA 1
ATOM 976 C C . TYR A 1 122 ? -37.534 12.328 35.842 1.00 72.62 122 TYR A C 1
ATOM 978 O O . TYR A 1 122 ? -37.625 12.612 34.650 1.00 72.62 122 TYR A O 1
ATOM 986 N N . ASP A 1 123 ? -38.386 11.508 36.467 1.00 70.31 123 ASP A N 1
ATOM 987 C CA . ASP A 1 123 ? -39.537 10.830 35.836 1.00 70.31 123 ASP A CA 1
ATOM 988 C C . ASP A 1 123 ? -40.420 11.778 34.994 1.00 70.31 123 ASP A C 1
ATOM 990 O O . ASP A 1 123 ? -40.351 12.995 35.173 1.00 70.31 123 ASP A O 1
ATOM 994 N N . GLU A 1 124 ? -41.247 11.241 34.086 1.00 61.66 124 GLU A N 1
ATOM 995 C CA . GLU A 1 124 ? -41.941 12.014 33.026 1.00 61.66 124 GLU A CA 1
ATOM 996 C C . GLU A 1 124 ? -42.800 13.205 33.512 1.00 61.66 124 GLU A C 1
ATOM 998 O O . GLU A 1 124 ? -43.061 14.114 32.728 1.00 61.66 124 GLU A O 1
ATOM 1003 N N . ASP A 1 125 ? -43.154 13.261 34.800 1.00 62.28 125 ASP A N 1
ATOM 1004 C CA . ASP A 1 125 ? -43.888 14.367 35.436 1.00 62.28 125 ASP A CA 1
ATOM 1005 C C . ASP A 1 125 ? -42.993 15.523 35.949 1.00 62.28 125 ASP A C 1
ATOM 1007 O O . ASP A 1 125 ? -43.471 16.453 36.603 1.00 62.28 125 ASP A O 1
ATOM 1011 N N . SER A 1 126 ? -41.676 15.474 35.722 1.00 69.44 126 SER A N 1
ATOM 1012 C CA . SER A 1 126 ? -40.741 16.512 36.167 1.00 69.44 126 SER A CA 1
ATOM 1013 C C . SER A 1 126 ? -40.489 17.570 35.091 1.00 69.44 126 SER A C 1
ATOM 1015 O O . SER A 1 126 ? -39.855 17.300 34.078 1.00 69.44 126 SER A O 1
ATOM 1017 N N . ASP A 1 127 ? -40.848 18.825 35.363 1.00 73.00 127 ASP A N 1
ATOM 1018 C CA . ASP A 1 127 ? -40.519 19.959 34.478 1.00 73.00 127 ASP A CA 1
ATOM 1019 C C . ASP A 1 127 ? -39.036 20.372 34.526 1.00 73.00 127 ASP A C 1
ATOM 1021 O O . ASP A 1 127 ? -38.603 21.266 33.798 1.00 73.00 127 ASP A O 1
ATOM 1025 N N . ARG A 1 128 ? -38.233 19.763 35.410 1.00 76.81 128 ARG A N 1
ATOM 1026 C CA . ARG A 1 128 ? -36.857 20.198 35.660 1.00 76.81 128 ARG A CA 1
ATOM 1027 C C . ARG A 1 128 ? -35.891 19.559 34.669 1.00 76.81 128 ARG A C 1
ATOM 1029 O O . ARG A 1 128 ? -35.664 18.346 34.679 1.00 76.81 128 ARG A O 1
ATOM 1036 N N . THR A 1 129 ? -35.267 20.398 33.856 1.00 84.50 129 THR A N 1
ATOM 1037 C CA . THR A 1 129 ? -34.359 19.998 32.780 1.00 84.50 129 THR A CA 1
ATOM 1038 C C . THR A 1 129 ? -32.888 20.167 33.171 1.00 84.50 129 THR A C 1
ATOM 1040 O O . THR A 1 129 ? -32.543 20.836 34.150 1.00 84.50 129 THR A O 1
ATOM 1043 N N . LEU A 1 130 ? -31.979 19.570 32.391 1.00 81.31 130 LEU A N 1
ATOM 1044 C CA . LEU A 1 130 ? -30.529 19.756 32.562 1.00 81.31 130 LEU A CA 1
ATOM 1045 C C . LEU A 1 130 ? -30.097 21.219 32.405 1.00 81.31 130 LEU A C 1
ATOM 1047 O O . LEU A 1 130 ? -29.165 21.652 33.085 1.00 81.31 130 LEU A O 1
ATOM 1051 N N . LEU A 1 131 ? -30.795 21.990 31.566 1.00 83.44 131 LEU A N 1
ATOM 1052 C CA . LEU A 1 131 ? -30.594 23.436 31.440 1.00 83.44 131 LEU A CA 1
ATOM 1053 C C . LEU A 1 131 ? -30.808 24.172 32.766 1.00 83.44 131 LEU A C 1
ATOM 1055 O O . LEU A 1 131 ? -29.994 25.032 33.111 1.00 83.44 131 LEU A O 1
ATOM 1059 N N . ASP A 1 132 ? -31.832 23.808 33.538 1.00 80.38 132 ASP A N 1
ATOM 1060 C CA . ASP A 1 132 ? -32.169 24.467 34.810 1.00 80.38 132 ASP A CA 1
ATOM 1061 C C . ASP A 1 132 ? -31.122 24.207 35.899 1.00 80.38 132 ASP A C 1
ATOM 1063 O O . ASP A 1 132 ? -30.884 25.036 36.777 1.00 80.38 132 ASP A O 1
ATOM 1067 N N . VAL A 1 133 ? -30.466 23.045 35.852 1.00 78.62 133 VAL A N 1
ATOM 1068 C CA . VAL A 1 133 ? -29.412 22.682 36.810 1.00 78.62 133 VAL A CA 1
ATOM 1069 C C . VAL A 1 133 ? -28.112 23.416 36.502 1.00 78.62 133 VAL A C 1
ATOM 1071 O O . VAL A 1 133 ? -27.495 23.962 37.413 1.00 78.62 133 VAL A O 1
ATOM 1074 N N . ILE A 1 134 ? -27.717 23.480 35.227 1.00 77.06 134 ILE A N 1
ATOM 1075 C CA . ILE A 1 134 ? -26.475 24.144 34.803 1.00 77.06 134 ILE A CA 1
ATOM 1076 C C . ILE A 1 134 ? -26.582 25.669 34.964 1.00 77.06 134 ILE A C 1
ATOM 1078 O O . ILE A 1 134 ? -25.624 26.319 35.384 1.00 77.06 134 ILE A O 1
ATOM 1082 N N . SER A 1 135 ? -27.750 26.246 34.671 1.00 74.12 135 SER A N 1
ATOM 1083 C CA . SER A 1 135 ? -28.009 27.683 34.851 1.00 74.12 135 SER A CA 1
ATOM 1084 C C . SER A 1 135 ? -28.217 28.091 36.317 1.00 74.12 135 SER A C 1
ATOM 1086 O O . SER A 1 135 ? -27.987 29.248 36.667 1.00 74.12 135 SER A O 1
ATOM 1088 N N . GLY A 1 136 ? -28.602 27.150 37.188 1.00 63.44 136 GLY A N 1
ATOM 1089 C CA . GLY A 1 136 ? -28.808 27.373 38.622 1.00 63.44 136 GLY A CA 1
ATOM 1090 C C . GLY A 1 136 ? -27.526 27.453 39.459 1.00 63.44 136 GLY A C 1
ATOM 1091 O O . GLY A 1 136 ? -27.567 27.947 40.588 1.00 63.44 136 GLY A O 1
ATOM 1092 N N . SER A 1 137 ? -26.380 27.021 38.923 1.00 59.88 137 SER A N 1
ATOM 1093 C CA . SER A 1 137 ? -25.064 27.232 39.536 1.00 59.88 137 SER A CA 1
ATOM 1094 C C . SER A 1 137 ? -24.652 28.701 39.415 1.00 59.88 137 SER A C 1
ATOM 1096 O O . SER A 1 137 ? -23.837 29.077 38.575 1.00 59.88 137 SER A O 1
ATOM 1098 N N . LYS A 1 138 ? -25.211 29.561 40.277 1.00 55.62 138 LYS A N 1
ATOM 1099 C CA . LYS A 1 138 ? -24.544 30.821 40.614 1.00 55.62 138 LYS A CA 1
ATOM 1100 C C . LYS A 1 138 ? -23.123 30.472 41.045 1.00 55.62 138 LYS A C 1
ATOM 1102 O O . LYS A 1 138 ? -22.945 29.683 41.971 1.00 55.62 138 LYS A O 1
ATOM 1107 N N . ILE A 1 139 ? -22.150 31.056 40.353 1.00 54.28 139 ILE A N 1
ATOM 1108 C CA . ILE A 1 139 ? -20.754 31.116 40.778 1.00 54.28 139 ILE A CA 1
ATOM 1109 C C . ILE A 1 139 ? -20.787 31.655 42.209 1.00 54.28 139 ILE A C 1
ATOM 1111 O O . ILE A 1 139 ? -21.181 32.799 42.436 1.00 54.28 139 ILE A O 1
ATOM 1115 N N . ILE A 1 140 ? -20.511 30.779 43.169 1.00 50.22 140 ILE A N 1
ATOM 1116 C CA . ILE A 1 140 ? -20.175 31.196 44.520 1.00 50.22 140 ILE A CA 1
ATOM 1117 C C . ILE A 1 140 ? -18.709 31.599 44.395 1.00 50.22 140 ILE A C 1
ATOM 1119 O O . ILE A 1 140 ? -17.898 30.771 43.979 1.00 50.22 140 ILE A O 1
ATOM 1123 N N . ASP A 1 141 ? -18.463 32.889 44.599 1.00 41.94 141 ASP A N 1
ATOM 1124 C CA . ASP A 1 141 ? -17.156 33.555 44.537 1.00 41.94 141 ASP A CA 1
ATOM 1125 C C . ASP A 1 141 ? -16.090 32.827 45.381 1.00 41.94 141 ASP A C 1
ATOM 1127 O O . ASP A 1 141 ? -16.448 32.329 46.479 1.00 41.94 141 ASP A O 1
#

Sequence (141 aa):
MSVNVQQEVFDGFGMMVDEDIVELAKDGDIVAQEYLINKYKNFVRAKARSYFLIGADREDIIQEGMIGLYKAIRDFRCDKLSSFRAFAELCITRQIITAIKTATRQKHIPLNSYVSLNKPIYDEDSDRTLLDVISGSKIID

Solvent-accessible surface area (backbone atoms only — not comparable to full-atom values): 8232 Å² total; per-residue (Å²): 119,70,69,60,56,55,50,56,53,52,56,56,56,70,76,50,58,68,64,61,42,33,51,44,28,62,78,63,37,62,65,42,41,52,48,51,52,61,72,42,45,64,56,37,48,61,64,36,68,85,59,85,50,93,98,58,57,75,64,58,45,33,50,35,15,49,54,12,37,52,50,25,50,69,69,62,59,88,93,46,100,62,56,60,71,62,50,26,52,53,32,18,54,50,34,33,52,49,53,46,54,59,75,68,52,64,83,58,45,73,75,75,68,61,77,65,48,82,41,49,76,55,64,96,88,38,90,54,25,48,51,60,58,65,69,62,61,68,83,78,130

Nearest PDB structures (foldseek):
  5h6x-assembly1_A  TM=8.808E-01  e=1.058E-03  Legionella pneumophila
  6uu7-assembly1_FFF  TM=8.275E-01  e=1.115E-03  Escherichia coli K-12
  6uu9-assembly1_FFF  TM=8.347E-01  e=1.610E-03  Escherichia coli
  6omf-assembly1_F  TM=6.602E-01  e=2.074E-04  Salmonella enterica subsp. enterica serovar Typhimurium
  5ipl-assembly1_F  TM=5.967E-01  e=1.681E-04  Escherichia coli